Protein AF-A0A3P6GBB6-F1 (afdb_monomer_lite)

Foldseek 3Di:
DVVVVVVVVVVVVVVPPCPVLNVQLQVCLVVLPLVSLVVSVVVCVVVVHDDALSSLLSNLLSCLVVLVLVVNVVSVVPDPDPSPRDLVSLVSNVNSCVVVVVLPDDVVNLVSCCVSCVVPVPVVVNVVNVVVVVVVVD

Structure (mmCIF, N/CA/C/O backbone):
data_AF-A0A3P6GBB6-F1
#
_entry.id   AF-A0A3P6GBB6-F1
#
loop_
_atom_site.group_PDB
_atom_site.id
_atom_site.type_symbol
_atom_site.label_atom_id
_atom_site.label_alt_id
_atom_site.label_comp_id
_atom_site.label_asym_id
_atom_site.label_entity_id
_atom_site.label_seq_id
_atom_site.pdbx_PDB_ins_code
_atom_site.Cartn_x
_atom_site.Cartn_y
_atom_site.Cartn_z
_atom_site.occupancy
_atom_site.B_iso_or_equiv
_atom_site.auth_seq_id
_atom_site.auth_comp_id
_atom_site.auth_asym_id
_atom_site.auth_atom_id
_atom_site.pdbx_PDB_model_num
ATOM 1 N N . MET A 1 1 ? 8.856 3.386 42.679 1.00 56.72 1 MET A N 1
ATOM 2 C CA . MET A 1 1 ? 9.634 2.599 41.691 1.00 56.72 1 MET A CA 1
ATOM 3 C C . MET A 1 1 ? 8.761 1.605 40.921 1.00 56.72 1 MET A C 1
ATOM 5 O O . MET A 1 1 ? 8.761 1.665 39.701 1.00 56.72 1 MET A O 1
ATOM 9 N N . TYR A 1 2 ? 7.952 0.773 41.592 1.00 46.06 2 TYR A N 1
ATOM 10 C CA . TYR A 1 2 ? 7.042 -0.194 40.945 1.00 46.06 2 TYR A CA 1
ATOM 11 C C . TYR A 1 2 ? 6.026 0.420 39.964 1.00 46.06 2 TYR A C 1
ATOM 13 O O . TYR A 1 2 ? 5.801 -0.122 38.888 1.00 46.06 2 TYR A O 1
ATOM 21 N N . THR A 1 3 ? 5.456 1.582 40.288 1.00 56.22 3 THR A N 1
ATOM 22 C CA . THR A 1 3 ? 4.483 2.281 39.428 1.00 56.22 3 THR A CA 1
ATOM 23 C C . THR A 1 3 ? 5.096 2.807 38.127 1.00 56.22 3 THR A C 1
ATOM 25 O O . THR A 1 3 ? 4.440 2.795 37.092 1.00 56.22 3 THR A O 1
ATOM 28 N N . ALA A 1 4 ? 6.369 3.213 38.148 1.00 59.59 4 ALA A N 1
ATOM 29 C CA . ALA A 1 4 ? 7.089 3.666 36.959 1.00 59.59 4 ALA A CA 1
ATOM 30 C C . ALA A 1 4 ? 7.459 2.498 36.028 1.00 59.59 4 ALA A C 1
ATOM 32 O O . ALA A 1 4 ? 7.376 2.641 34.812 1.00 59.59 4 ALA A O 1
ATOM 33 N N . LEU A 1 5 ? 7.806 1.334 36.590 1.00 55.41 5 LEU A N 1
ATOM 34 C CA . LEU A 1 5 ? 8.082 0.114 35.824 1.00 55.41 5 LEU A CA 1
ATOM 35 C C . LEU A 1 5 ? 6.813 -0.440 35.169 1.00 55.41 5 LEU A C 1
ATOM 37 O O . LEU A 1 5 ? 6.823 -0.678 33.970 1.00 55.41 5 LEU A O 1
ATOM 41 N N . LEU A 1 6 ? 5.699 -0.532 35.903 1.00 62.56 6 LEU A N 1
ATOM 42 C CA . LEU A 1 6 ? 4.401 -0.951 35.353 1.00 62.56 6 LEU A CA 1
ATOM 43 C C . LEU A 1 6 ? 3.874 0.005 34.277 1.00 62.56 6 LEU A C 1
ATOM 45 O O . LEU A 1 6 ? 3.268 -0.442 33.308 1.00 62.56 6 LEU A O 1
ATOM 49 N N . ASN A 1 7 ? 4.112 1.312 34.418 1.00 54.94 7 ASN A N 1
ATOM 50 C CA . ASN A 1 7 ? 3.757 2.285 33.386 1.00 54.94 7 ASN A CA 1
ATOM 51 C C . ASN A 1 7 ? 4.669 2.182 32.163 1.00 54.94 7 ASN A C 1
ATOM 53 O O . ASN A 1 7 ? 4.180 2.336 31.052 1.00 54.94 7 ASN A O 1
ATOM 57 N N . ASN A 1 8 ? 5.957 1.877 32.340 1.00 55.12 8 ASN A N 1
ATOM 58 C CA . ASN A 1 8 ? 6.875 1.636 31.230 1.00 55.12 8 ASN A CA 1
ATOM 59 C C . ASN A 1 8 ? 6.570 0.305 30.527 1.00 55.12 8 ASN A C 1
ATOM 61 O O . ASN A 1 8 ? 6.604 0.251 29.310 1.00 55.12 8 ASN A O 1
ATOM 65 N N . GLU A 1 9 ? 6.188 -0.747 31.254 1.00 52.28 9 GLU A N 1
ATOM 66 C CA . GLU A 1 9 ? 5.761 -2.029 30.680 1.00 52.28 9 GLU A CA 1
ATOM 67 C C . GLU A 1 9 ? 4.390 -1.941 30.012 1.00 52.28 9 GLU A C 1
ATOM 69 O O . GLU A 1 9 ? 4.231 -2.475 28.923 1.00 52.28 9 GLU A O 1
ATOM 74 N N . ARG A 1 10 ? 3.425 -1.197 30.571 1.00 52.19 10 ARG A N 1
ATOM 75 C CA . ARG A 1 10 ? 2.169 -0.863 29.874 1.00 52.19 10 ARG A CA 1
ATOM 76 C C . ARG A 1 10 ? 2.403 0.038 28.670 1.00 52.19 10 ARG A C 1
ATOM 78 O O . ARG A 1 10 ? 1.732 -0.153 27.664 1.00 52.19 10 ARG A O 1
ATOM 85 N N . ALA A 1 11 ? 3.344 0.982 28.736 1.00 48.91 11 ALA A N 1
ATOM 86 C CA . ALA A 1 11 ? 3.763 1.796 27.594 1.00 48.91 11 ALA A CA 1
ATOM 87 C C . ALA A 1 11 ? 4.435 0.927 26.518 1.00 48.91 11 ALA A C 1
ATOM 89 O O . ALA A 1 11 ? 4.110 1.039 25.347 1.00 48.91 11 ALA A O 1
ATOM 90 N N . ARG A 1 12 ? 5.298 -0.019 26.902 1.00 45.59 12 ARG A N 1
ATOM 91 C CA . ARG A 1 12 ? 5.911 -1.006 25.999 1.00 45.59 12 ARG A CA 1
ATOM 92 C C . ARG A 1 12 ? 4.887 -1.956 25.390 1.00 45.59 12 ARG A C 1
ATOM 94 O O . ARG A 1 12 ? 4.967 -2.251 24.208 1.00 45.59 12 ARG A O 1
ATOM 101 N N . PHE A 1 13 ? 3.908 -2.383 26.179 1.00 46.97 13 PHE A N 1
ATOM 102 C CA . PHE A 1 13 ? 2.811 -3.235 25.733 1.00 46.97 13 PHE A CA 1
ATOM 103 C C . PHE A 1 13 ? 1.823 -2.470 24.839 1.00 46.97 13 PHE A C 1
ATOM 105 O O . PHE A 1 13 ? 1.257 -3.048 23.922 1.00 46.97 13 PHE A O 1
ATOM 112 N N . SER A 1 14 ? 1.667 -1.155 25.034 1.00 45.72 14 SER A N 1
ATOM 113 C CA . SER A 1 14 ? 0.903 -0.268 24.137 1.00 45.72 14 SER A CA 1
ATOM 114 C C . SER A 1 14 ? 1.691 0.217 22.915 1.00 45.72 14 SER A C 1
ATOM 116 O O . SER A 1 14 ? 1.085 0.691 21.959 1.00 45.72 14 SER A O 1
ATOM 118 N N . LEU A 1 15 ? 3.016 0.036 22.879 1.00 44.31 15 LEU A N 1
ATOM 119 C CA . LEU A 1 15 ? 3.840 0.259 21.684 1.00 44.31 15 LEU A CA 1
ATOM 120 C C . LEU A 1 15 ? 3.731 -0.884 20.655 1.00 44.31 15 LEU A C 1
ATOM 122 O O . LEU A 1 15 ? 4.165 -0.709 19.520 1.00 44.31 15 LEU A O 1
ATOM 126 N N . GLU A 1 16 ? 3.095 -2.006 21.005 1.00 49.69 16 GLU A N 1
ATOM 127 C CA . GLU A 1 16 ? 2.810 -3.124 20.091 1.00 49.69 16 GLU A CA 1
ATOM 128 C C . GLU A 1 16 ? 1.346 -3.590 20.145 1.00 49.69 16 GLU A C 1
ATOM 130 O O . GLU A 1 16 ? 1.025 -4.706 19.733 1.00 49.69 16 GLU A O 1
ATOM 135 N N . THR A 1 17 ? 0.411 -2.755 20.618 1.00 48.28 17 THR A N 1
ATOM 136 C CA . THR A 1 17 ? -1.012 -3.066 20.435 1.00 48.28 17 THR A CA 1
ATOM 137 C C . THR A 1 17 ? -1.326 -2.997 18.950 1.00 48.28 17 THR A C 1
ATOM 139 O O . THR A 1 17 ? -1.517 -1.919 18.390 1.00 48.28 17 THR A O 1
ATOM 142 N N . PHE A 1 18 ? -1.344 -4.167 18.320 1.00 59.12 18 PHE A N 1
ATOM 143 C CA . PHE A 1 18 ? -1.819 -4.406 16.970 1.00 59.12 18 PHE A CA 1
ATOM 144 C C . PHE A 1 18 ? -3.225 -3.805 16.857 1.00 59.12 18 PHE A C 1
ATOM 146 O O . PHE A 1 18 ? -4.210 -4.376 17.328 1.00 59.12 18 PHE A O 1
ATOM 153 N N . SER A 1 19 ? -3.304 -2.580 16.336 1.00 72.38 19 SER A N 1
ATOM 154 C CA . SER A 1 19 ? -4.570 -1.872 16.207 1.00 72.38 19 SER A CA 1
ATOM 155 C C . SER A 1 19 ? -5.492 -2.706 15.313 1.00 72.38 19 SER A C 1
ATOM 157 O O . SER A 1 19 ? -5.003 -3.296 14.343 1.00 72.38 19 SER A O 1
ATOM 159 N N . PRO A 1 20 ? -6.812 -2.760 15.571 1.00 83.50 20 PRO A N 1
ATOM 160 C CA . PRO A 1 20 ? -7.759 -3.418 14.670 1.00 83.50 20 PRO A CA 1
ATOM 161 C C . PRO A 1 20 ? -7.557 -2.999 13.206 1.00 83.50 20 PRO A C 1
ATOM 163 O O . PRO A 1 20 ? -7.639 -3.830 12.301 1.00 83.50 20 PRO A O 1
ATOM 166 N N . TYR A 1 21 ? -7.166 -1.740 12.986 1.00 88.94 21 TYR A N 1
ATOM 167 C CA . TYR A 1 21 ? -6.782 -1.227 11.677 1.00 88.94 21 TYR A CA 1
ATOM 168 C C . TYR A 1 21 ? -5.571 -1.937 11.069 1.00 88.94 21 TYR A C 1
ATOM 170 O O . TYR A 1 21 ? -5.628 -2.298 9.899 1.00 88.94 21 TYR A O 1
ATOM 178 N N . SER A 1 22 ? -4.500 -2.184 11.826 1.00 85.06 22 SER A N 1
ATOM 179 C CA . SER A 1 22 ? -3.300 -2.875 11.331 1.00 85.06 22 SER A CA 1
ATOM 180 C C . SER A 1 22 ? -3.612 -4.333 10.951 1.00 85.06 22 SER A C 1
ATOM 182 O O . SER A 1 22 ? -3.121 -4.821 9.925 1.00 85.06 22 SER A O 1
ATOM 184 N N . SER A 1 23 ? -4.500 -5.003 11.702 1.00 88.38 23 SER A N 1
ATOM 185 C CA . SER A 1 23 ? -5.034 -6.333 11.358 1.00 88.38 23 SER A CA 1
ATOM 186 C C . SER A 1 23 ? -5.807 -6.315 10.047 1.00 88.38 23 SER A C 1
ATOM 188 O O . SER A 1 23 ? -5.501 -7.070 9.123 1.00 88.38 23 SER A O 1
ATOM 190 N N . MET A 1 24 ? -6.806 -5.434 9.959 1.00 92.62 24 MET A N 1
ATOM 191 C CA . MET A 1 24 ? -7.664 -5.313 8.785 1.00 92.62 24 MET A CA 1
ATOM 192 C C . MET A 1 24 ? -6.853 -4.901 7.556 1.00 92.62 24 MET A C 1
ATOM 194 O O . MET A 1 24 ? -7.045 -5.463 6.481 1.00 92.62 24 MET A O 1
ATOM 198 N N . MET A 1 25 ? -5.900 -3.980 7.719 1.00 93.50 25 MET A N 1
ATOM 199 C CA . MET A 1 25 ? -5.011 -3.546 6.649 1.00 93.50 25 MET A CA 1
ATOM 200 C C . MET A 1 25 ? -4.170 -4.708 6.127 1.00 93.50 25 MET A C 1
ATOM 202 O O . MET A 1 25 ? -4.078 -4.894 4.918 1.00 93.50 25 MET A O 1
ATOM 206 N N . SER A 1 26 ? -3.584 -5.510 7.020 1.00 91.25 26 SER A N 1
ATOM 207 C CA . SER A 1 26 ? -2.792 -6.680 6.627 1.00 91.25 26 SER A CA 1
ATOM 208 C C . SER A 1 26 ? -3.640 -7.712 5.883 1.00 91.25 26 SER A C 1
ATOM 210 O O . SER A 1 26 ? -3.232 -8.190 4.825 1.00 91.25 26 SER A O 1
ATOM 212 N N . LEU A 1 27 ? -4.849 -7.999 6.378 1.00 94.75 27 LEU A N 1
ATOM 213 C CA . LEU A 1 27 ? -5.785 -8.919 5.735 1.00 94.75 27 LEU A CA 1
ATOM 214 C C . LEU A 1 27 ? -6.174 -8.440 4.332 1.00 94.75 27 LEU A C 1
ATOM 216 O O . LEU A 1 27 ? -5.940 -9.151 3.356 1.00 94.75 27 LEU A O 1
ATOM 220 N N . TYR A 1 28 ? -6.735 -7.236 4.212 1.00 96.31 28 TYR A N 1
ATOM 221 C CA . TYR A 1 28 ? -7.241 -6.744 2.930 1.00 96.31 28 TYR A CA 1
ATOM 222 C C . TYR A 1 28 ? -6.124 -6.421 1.934 1.00 96.31 28 TYR A C 1
ATOM 224 O O . TYR A 1 28 ? -6.320 -6.597 0.732 1.00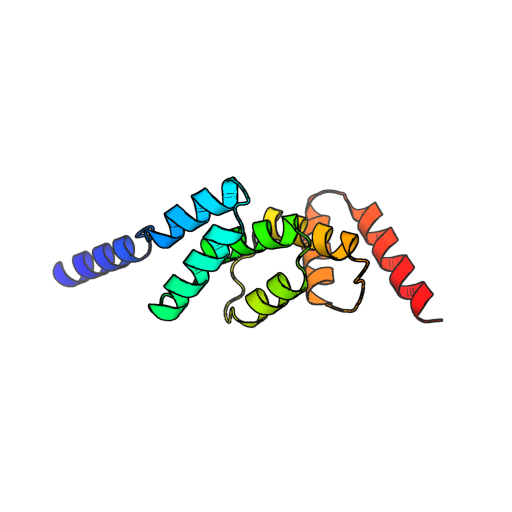 96.31 28 TYR A O 1
ATOM 232 N N . SER A 1 29 ? -4.933 -6.044 2.410 1.00 94.75 29 SER A N 1
ATOM 233 C CA . SER A 1 29 ? -3.747 -5.929 1.560 1.00 94.75 29 SER A CA 1
ATOM 234 C C . SER A 1 29 ? -3.284 -7.280 1.020 1.00 94.75 29 SER A C 1
ATOM 236 O O . SER A 1 29 ? -2.949 -7.364 -0.161 1.00 94.75 29 SER A O 1
ATOM 238 N N . SER A 1 30 ? -3.312 -8.344 1.835 1.00 93.56 30 SER A N 1
ATOM 239 C CA . SER A 1 30 ? -2.869 -9.680 1.408 1.00 93.56 30 SER A CA 1
ATOM 240 C C . SER A 1 30 ? -3.700 -10.249 0.254 1.00 93.56 30 SER A C 1
ATOM 242 O O . SER A 1 30 ? -3.164 -10.945 -0.604 1.00 93.56 30 SER A O 1
ATOM 244 N N . VAL A 1 31 ? -4.988 -9.895 0.197 1.00 95.31 31 VAL A N 1
ATOM 245 C CA . VAL A 1 31 ? -5.911 -10.279 -0.882 1.00 95.31 31 VAL A CA 1
ATOM 246 C C . VAL A 1 31 ? -6.030 -9.214 -1.979 1.00 95.31 31 VAL A C 1
ATOM 248 O O . VAL A 1 31 ? -6.858 -9.349 -2.874 1.00 95.31 31 VAL A O 1
ATOM 251 N N . GLY A 1 32 ? -5.237 -8.138 -1.915 1.00 92.88 32 GLY A N 1
ATOM 252 C CA . GLY A 1 32 ? -5.242 -7.063 -2.912 1.00 92.88 32 GLY A CA 1
ATOM 253 C C . GLY A 1 32 ? -6.548 -6.265 -2.988 1.00 92.88 32 GLY A C 1
ATOM 254 O O . GLY A 1 32 ? -6.813 -5.629 -4.004 1.00 92.88 32 GLY A O 1
ATOM 255 N N . ASN A 1 33 ? -7.383 -6.283 -1.944 1.00 96.31 33 ASN A N 1
ATOM 256 C CA . ASN A 1 33 ? -8.670 -5.590 -1.951 1.00 96.31 33 ASN A CA 1
ATOM 257 C C . ASN A 1 33 ? -8.477 -4.089 -1.708 1.00 96.31 33 ASN A C 1
ATOM 259 O O . ASN A 1 33 ? -8.589 -3.593 -0.582 1.00 96.31 33 ASN A O 1
ATOM 263 N N . ARG A 1 34 ? -8.208 -3.358 -2.792 1.00 95.38 34 ARG A N 1
ATOM 264 C CA . ARG A 1 34 ? -7.992 -1.913 -2.751 1.00 95.38 34 ARG A CA 1
ATOM 265 C C . ARG A 1 34 ? -9.169 -1.139 -2.168 1.00 95.38 34 ARG A C 1
ATOM 267 O O . ARG A 1 34 ? -8.949 -0.242 -1.362 1.00 95.38 34 ARG A O 1
ATOM 274 N N . GLY A 1 35 ? -10.403 -1.478 -2.541 1.00 97.12 35 GLY A N 1
ATOM 275 C CA . GLY A 1 35 ? -11.586 -0.750 -2.074 1.00 97.12 35 GLY A CA 1
ATOM 276 C C . GLY A 1 35 ? -11.675 -0.717 -0.547 1.00 97.12 35 GLY A C 1
ATOM 277 O O . GLY A 1 35 ? -11.893 0.343 0.040 1.00 97.12 35 GLY A O 1
ATOM 278 N N . LYS A 1 36 ? -11.413 -1.861 0.100 1.00 96.88 36 LYS A N 1
ATOM 279 C CA . LYS A 1 36 ? -11.373 -1.950 1.565 1.00 96.88 36 LYS A CA 1
ATOM 280 C C . LYS A 1 36 ? -10.163 -1.253 2.175 1.00 96.88 36 LYS A C 1
ATOM 282 O O . LYS A 1 36 ? -10.308 -0.601 3.204 1.00 96.88 36 LYS A O 1
ATOM 287 N N . VAL A 1 37 ? -8.996 -1.332 1.539 1.00 97.06 37 VAL A N 1
ATOM 288 C CA . VAL A 1 37 ? -7.801 -0.590 1.975 1.00 97.06 37 VAL A CA 1
ATOM 289 C C . VAL A 1 37 ? -8.057 0.923 1.990 1.00 97.06 37 VAL A C 1
ATOM 291 O O . VAL A 1 37 ? -7.768 1.584 2.987 1.00 97.06 37 VAL A O 1
ATOM 294 N N . ASP A 1 38 ? -8.673 1.465 0.939 1.00 96.75 38 ASP A N 1
ATOM 295 C CA . ASP A 1 38 ? -8.986 2.894 0.828 1.00 96.75 38 ASP A CA 1
ATOM 296 C C . ASP A 1 38 ? -10.069 3.333 1.830 1.00 96.75 38 ASP A C 1
ATOM 298 O O . ASP A 1 38 ? -10.022 4.447 2.362 1.00 96.75 38 ASP A O 1
ATOM 302 N N . GLU A 1 39 ? -11.051 2.468 2.103 1.00 96.81 39 GLU A N 1
ATOM 303 C CA . GLU A 1 39 ? -12.069 2.670 3.143 1.00 96.81 39 GLU A CA 1
ATOM 304 C C . GLU A 1 39 ? -11.437 2.790 4.532 1.00 96.81 39 GLU A C 1
ATOM 306 O O . GLU A 1 39 ? -11.656 3.793 5.213 1.00 96.81 39 GLU A O 1
ATOM 311 N N . ILE A 1 40 ? -10.575 1.836 4.892 1.00 94.94 40 ILE A N 1
ATOM 312 C CA . ILE A 1 40 ? -9.865 1.818 6.174 1.00 94.94 40 ILE A CA 1
ATOM 313 C C . ILE A 1 40 ? -8.975 3.055 6.323 1.00 94.94 40 ILE A C 1
ATOM 315 O O . ILE A 1 40 ? -8.978 3.694 7.372 1.00 94.94 40 ILE A O 1
ATOM 319 N N . LEU A 1 41 ? -8.246 3.453 5.275 1.00 93.88 41 LEU A N 1
ATOM 320 C CA . LEU A 1 41 ? -7.408 4.657 5.317 1.00 93.88 41 LEU A CA 1
ATOM 321 C C . LEU A 1 41 ? -8.210 5.934 5.584 1.00 93.88 41 LEU A C 1
ATOM 323 O O . LEU A 1 41 ? -7.744 6.809 6.320 1.00 93.88 41 LEU A O 1
ATOM 327 N N . ARG A 1 42 ? -9.405 6.069 4.992 1.00 94.81 42 ARG A N 1
ATOM 328 C CA . ARG A 1 42 ? -10.283 7.212 5.285 1.00 94.81 42 ARG A CA 1
ATOM 329 C C . ARG A 1 42 ? -10.776 7.181 6.722 1.00 94.81 42 ARG A C 1
ATOM 331 O O . ARG A 1 42 ? -10.811 8.236 7.348 1.00 94.81 42 ARG A O 1
ATOM 338 N N . GLU A 1 43 ? -11.151 6.011 7.225 1.00 93.88 43 GLU A N 1
ATOM 339 C CA . GLU A 1 43 ? -11.622 5.848 8.598 1.00 93.88 43 GLU A CA 1
ATOM 340 C C . GLU A 1 43 ? -10.519 6.189 9.608 1.00 93.88 43 GLU A C 1
ATOM 342 O O . GLU A 1 43 ? -10.731 7.021 10.488 1.00 93.88 43 GLU A O 1
ATOM 347 N N . MET A 1 44 ? -9.307 5.656 9.417 1.00 91.19 44 MET A N 1
ATOM 348 C CA . MET A 1 44 ? -8.134 6.001 10.227 1.00 91.19 44 MET A CA 1
ATOM 349 C C . MET A 1 44 ? -7.887 7.511 10.233 1.00 91.19 44 MET A C 1
ATOM 351 O O . MET A 1 44 ? -7.687 8.099 11.294 1.00 91.19 44 MET A O 1
ATOM 355 N N . LYS A 1 45 ? -7.960 8.159 9.062 1.00 89.50 45 LYS A N 1
ATOM 356 C CA . LYS A 1 45 ? -7.810 9.613 8.953 1.00 89.50 45 LYS A CA 1
ATOM 357 C C . LYS A 1 45 ? -8.920 10.366 9.695 1.00 89.50 45 LYS A C 1
ATOM 359 O O . LYS A 1 45 ? -8.614 11.323 10.398 1.00 89.50 45 LYS A O 1
ATOM 364 N N . GLY A 1 46 ? -10.180 9.955 9.546 1.00 91.69 46 GLY A N 1
ATOM 365 C CA . GLY A 1 46 ? -11.322 10.565 10.239 1.00 91.69 46 GLY A CA 1
ATOM 366 C C . GLY A 1 46 ? -11.232 10.435 11.761 1.00 91.69 46 GLY A C 1
ATOM 367 O O . GLY A 1 46 ? -11.610 11.353 12.481 1.00 91.69 46 GLY A O 1
ATOM 368 N N . ASN A 1 47 ? -10.642 9.338 12.236 1.00 88.31 47 ASN A N 1
ATOM 369 C CA . ASN A 1 47 ? -10.412 9.056 13.650 1.00 88.31 47 ASN A CA 1
ATOM 370 C C . ASN A 1 47 ? -9.052 9.565 14.172 1.00 88.31 47 ASN A C 1
ATOM 372 O O . ASN A 1 47 ? -8.672 9.240 15.294 1.00 88.31 47 ASN A O 1
ATOM 376 N N . ASN A 1 48 ? -8.310 10.357 13.384 1.00 86.12 48 ASN A N 1
ATOM 377 C CA . ASN A 1 48 ? -6.979 10.887 13.723 1.00 86.12 48 ASN A CA 1
ATOM 378 C C . ASN A 1 48 ? -5.942 9.815 14.117 1.00 86.12 48 ASN A C 1
ATOM 380 O O . ASN A 1 48 ? -5.020 10.070 14.894 1.00 86.12 48 ASN A O 1
ATOM 384 N N . VAL A 1 49 ? -6.063 8.608 13.563 1.00 86.00 49 VAL A N 1
ATOM 385 C CA . VAL A 1 49 ? -5.116 7.511 13.778 1.00 86.00 49 VAL A CA 1
ATOM 386 C C . VAL A 1 49 ? -3.954 7.649 12.798 1.00 86.00 49 VAL A C 1
ATOM 388 O O . VAL A 1 49 ? -4.135 7.615 11.579 1.00 86.00 49 VAL A O 1
ATOM 391 N N . LYS A 1 50 ? -2.734 7.789 13.328 1.00 83.62 50 LYS A N 1
ATOM 392 C CA . LYS A 1 50 ? -1.512 7.852 12.517 1.00 83.62 50 LYS A CA 1
ATOM 393 C C . LYS A 1 50 ? -1.210 6.484 11.900 1.00 83.62 50 LYS A C 1
ATOM 395 O O . LYS A 1 50 ? -1.331 5.458 12.563 1.00 83.62 50 LYS A O 1
ATOM 400 N N . LEU A 1 51 ? -0.777 6.478 10.641 1.00 86.00 51 LEU A N 1
ATOM 401 C CA . LEU A 1 51 ? -0.330 5.257 9.973 1.00 86.00 51 LEU A CA 1
ATOM 402 C C . LEU A 1 51 ? 1.020 4.810 10.546 1.00 86.00 51 LEU A C 1
ATOM 404 O O . LEU A 1 51 ? 1.962 5.604 10.617 1.00 86.00 51 LEU A O 1
ATOM 408 N N . ASP A 1 52 ? 1.115 3.537 10.919 1.00 83.81 52 ASP A N 1
ATOM 409 C CA . ASP A 1 52 ? 2.383 2.896 11.260 1.00 83.81 52 ASP A CA 1
ATOM 410 C C . ASP A 1 52 ? 3.137 2.432 9.991 1.00 83.81 52 ASP A C 1
ATOM 412 O O . ASP A 1 52 ? 2.613 2.442 8.872 1.00 83.81 52 ASP A O 1
ATOM 416 N N . SER A 1 53 ? 4.402 2.027 10.156 1.00 80.81 53 SER A N 1
ATOM 417 C CA . SER A 1 53 ? 5.248 1.590 9.032 1.00 80.81 53 SER A CA 1
ATOM 418 C C . SER A 1 53 ? 4.669 0.369 8.303 1.00 80.81 53 SER A C 1
ATOM 420 O O . SER A 1 53 ? 4.748 0.283 7.075 1.00 80.81 53 SER A O 1
ATOM 422 N N . LEU A 1 54 ? 4.056 -0.566 9.036 1.00 84.94 54 LEU A N 1
ATOM 423 C CA . LEU A 1 54 ? 3.461 -1.776 8.464 1.00 84.94 54 LEU A CA 1
ATOM 424 C C . LEU A 1 54 ? 2.281 -1.427 7.548 1.00 84.94 54 LEU A C 1
ATOM 426 O O . LEU A 1 54 ? 2.222 -1.873 6.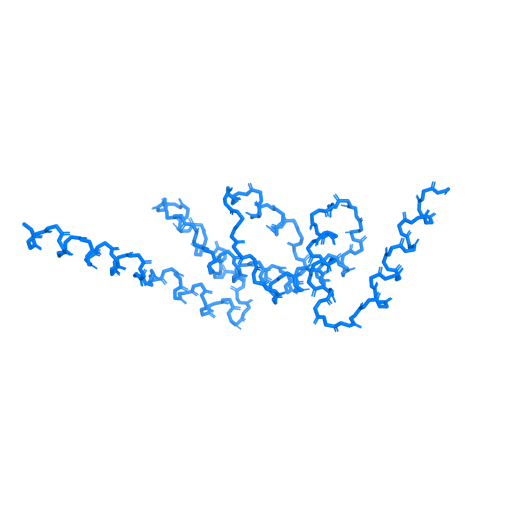403 1.00 84.94 54 LEU A O 1
ATOM 430 N N . THR A 1 55 ? 1.385 -0.575 8.034 1.00 89.25 55 THR A N 1
ATOM 431 C CA . THR A 1 55 ? 0.203 -0.073 7.336 1.00 89.25 55 THR A CA 1
ATOM 432 C C . THR A 1 55 ? 0.610 0.638 6.052 1.00 89.25 55 THR A C 1
ATOM 434 O O . THR A 1 55 ? 0.082 0.327 4.987 1.00 89.25 55 THR A O 1
ATOM 437 N N . VAL A 1 56 ? 1.611 1.523 6.112 1.00 89.19 56 VAL A N 1
ATOM 438 C CA . VAL A 1 56 ? 2.135 2.212 4.921 1.00 89.19 56 VAL A CA 1
ATOM 439 C C . VAL A 1 56 ? 2.674 1.218 3.889 1.00 89.19 56 VAL A C 1
ATOM 441 O O . VAL A 1 56 ? 2.342 1.320 2.708 1.00 89.19 56 VAL A O 1
ATOM 444 N N . ASN A 1 57 ? 3.468 0.230 4.312 1.00 88.44 57 ASN A N 1
ATOM 445 C CA . ASN A 1 57 ? 4.018 -0.780 3.406 1.00 88.44 57 ASN A CA 1
ATOM 446 C C . ASN A 1 57 ? 2.919 -1.613 2.724 1.00 88.44 57 ASN A C 1
ATOM 448 O O . ASN A 1 57 ? 2.969 -1.811 1.510 1.00 88.44 57 ASN A O 1
ATOM 452 N N . ASN A 1 58 ? 1.909 -2.049 3.476 1.00 92.75 58 ASN A N 1
ATOM 453 C CA . ASN A 1 58 ? 0.776 -2.813 2.949 1.00 92.75 58 ASN A CA 1
ATOM 454 C C . ASN A 1 58 ? 0.003 -2.027 1.880 1.00 92.75 58 ASN A C 1
ATOM 456 O O . ASN A 1 58 ? -0.233 -2.527 0.779 1.00 92.75 58 ASN A O 1
ATOM 460 N N . VAL A 1 59 ? -0.321 -0.765 2.165 1.00 94.44 59 VAL A N 1
ATOM 461 C CA . VAL A 1 59 ? -1.029 0.112 1.222 1.00 94.44 59 VAL A CA 1
ATOM 462 C C . VAL A 1 59 ? -0.210 0.327 -0.054 1.00 94.44 59 VAL A C 1
ATOM 464 O O . VAL A 1 59 ? -0.739 0.214 -1.160 1.00 94.44 59 VAL A O 1
ATOM 467 N N . LEU A 1 60 ? 1.094 0.595 0.077 1.00 91.44 60 LEU A N 1
ATOM 468 C CA . LEU A 1 60 ? 1.973 0.809 -1.075 1.00 91.44 60 LEU A CA 1
ATOM 469 C C . LEU A 1 60 ? 2.043 -0.415 -1.987 1.00 91.44 60 LEU A C 1
ATOM 471 O O . LEU A 1 60 ? 2.057 -0.249 -3.204 1.00 91.44 60 LEU A O 1
ATOM 475 N N . ARG A 1 61 ? 2.044 -1.631 -1.428 1.00 91.81 61 ARG A N 1
ATOM 476 C CA . ARG A 1 61 ? 2.021 -2.870 -2.220 1.00 91.81 61 ARG A CA 1
ATOM 477 C C . ARG A 1 61 ? 0.725 -3.023 -3.010 1.00 91.81 61 ARG A C 1
ATOM 479 O O . ARG A 1 61 ? 0.779 -3.404 -4.176 1.00 91.81 61 ARG A O 1
ATOM 486 N N . VAL A 1 62 ? -0.418 -2.671 -2.418 1.00 96.50 62 VAL A N 1
ATOM 487 C CA . VAL A 1 62 ? -1.718 -2.704 -3.112 1.00 96.50 62 VAL A CA 1
ATOM 488 C C . VAL A 1 62 ? -1.750 -1.700 -4.261 1.00 96.50 62 VAL A C 1
ATOM 490 O O . VAL A 1 62 ? -2.058 -2.069 -5.391 1.00 96.50 62 VAL A O 1
ATOM 493 N N . TYR A 1 63 ? -1.342 -0.451 -4.021 1.00 94.94 63 TYR A N 1
ATOM 494 C CA . TYR A 1 63 ? -1.267 0.543 -5.095 1.00 94.94 63 TYR A CA 1
ATOM 495 C C . TYR A 1 63 ? -0.262 0.150 -6.178 1.00 94.94 63 TYR A C 1
ATOM 497 O O . TYR A 1 63 ? -0.527 0.340 -7.363 1.00 94.94 63 TYR A O 1
ATOM 505 N N . ALA A 1 64 ? 0.875 -0.433 -5.798 1.00 88.62 64 ALA A N 1
ATOM 506 C CA . ALA A 1 64 ? 1.871 -0.906 -6.746 1.00 88.62 64 ALA A CA 1
ATOM 507 C C . ALA A 1 64 ? 1.357 -2.062 -7.622 1.00 88.62 64 ALA A C 1
ATOM 509 O O . ALA A 1 64 ? 1.674 -2.112 -8.813 1.00 88.62 64 ALA A O 1
ATOM 510 N N . ALA A 1 65 ? 0.531 -2.961 -7.080 1.00 90.62 65 ALA A N 1
ATOM 511 C CA . ALA A 1 65 ? -0.091 -4.032 -7.856 1.00 90.62 65 ALA A CA 1
ATOM 512 C C . ALA A 1 65 ? -0.975 -3.480 -8.992 1.00 90.62 65 ALA A C 1
ATOM 514 O O . ALA A 1 65 ? -0.906 -3.971 -10.117 1.00 90.62 65 ALA A O 1
ATOM 515 N N . GLU A 1 66 ? -1.703 -2.388 -8.742 1.00 93.06 66 GLU A N 1
ATOM 516 C CA . GLU A 1 66 ? -2.504 -1.664 -9.748 1.00 93.06 66 GLU A CA 1
ATOM 517 C C . GLU A 1 66 ? -1.695 -0.641 -10.566 1.00 93.06 66 GLU A C 1
ATOM 519 O O . GLU A 1 66 ? -2.221 0.122 -11.383 1.00 93.06 66 GLU A O 1
ATOM 524 N N . SER A 1 67 ? -0.383 -0.600 -10.339 1.00 86.50 67 SER A N 1
ATOM 525 C CA . SER A 1 67 ? 0.531 0.403 -10.874 1.00 86.50 67 SER A CA 1
ATOM 526 C C . SER A 1 67 ? 0.113 1.851 -10.581 1.00 86.50 67 SER A C 1
ATOM 528 O O . SER A 1 67 ? 0.503 2.752 -11.318 1.00 86.50 67 SER A O 1
ATOM 530 N N . ASP A 1 68 ? -0.659 2.116 -9.519 1.00 89.94 68 ASP A N 1
ATOM 531 C CA . ASP A 1 68 ? -1.164 3.444 -9.155 1.00 89.94 68 ASP A CA 1
ATOM 532 C C . ASP A 1 68 ? -0.089 4.353 -8.534 1.00 89.94 68 ASP A C 1
ATOM 534 O O . ASP A 1 68 ? -0.101 4.720 -7.356 1.00 89.94 68 ASP A O 1
ATOM 538 N N . VAL A 1 69 ? 0.844 4.769 -9.391 1.00 83.25 69 VAL A N 1
ATOM 539 C CA . VAL A 1 69 ? 1.970 5.651 -9.067 1.00 83.25 69 VAL A CA 1
ATOM 540 C C . VAL A 1 69 ? 1.520 6.961 -8.410 1.00 83.25 69 VAL A C 1
ATOM 542 O O . VAL A 1 69 ? 2.214 7.481 -7.535 1.00 83.25 69 VAL A O 1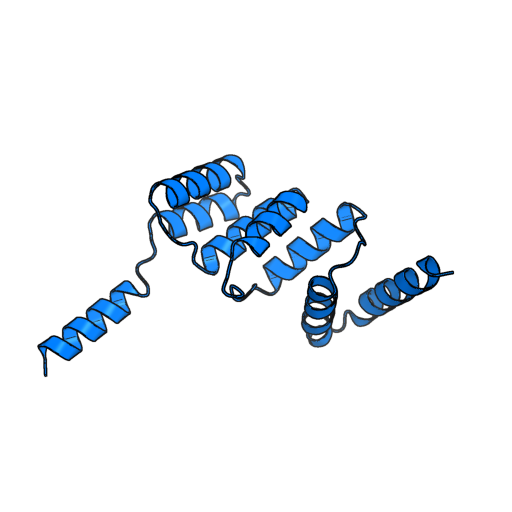
ATOM 545 N N . ARG A 1 70 ? 0.363 7.514 -8.799 1.00 86.31 70 ARG A N 1
ATOM 546 C CA . ARG A 1 70 ? -0.132 8.782 -8.243 1.00 86.31 70 ARG A CA 1
ATOM 547 C C . ARG A 1 70 ? -0.466 8.618 -6.763 1.00 86.31 70 ARG A C 1
ATOM 549 O O . ARG A 1 70 ? -0.035 9.433 -5.948 1.00 86.31 70 ARG A O 1
ATOM 556 N N . SER A 1 71 ? -1.196 7.558 -6.428 1.00 91.00 71 SER A N 1
ATOM 557 C CA . SER A 1 71 ? -1.570 7.243 -5.048 1.00 91.00 71 SER A CA 1
ATOM 558 C C . SER A 1 71 ? -0.348 6.877 -4.204 1.00 91.00 71 SER A C 1
ATOM 560 O O . SER A 1 71 ? -0.222 7.366 -3.082 1.00 91.00 71 SER A O 1
ATOM 562 N N . MET A 1 72 ? 0.614 6.137 -4.772 1.00 86.44 72 MET A N 1
ATOM 563 C CA . MET A 1 72 ? 1.902 5.856 -4.123 1.00 86.44 72 MET A CA 1
ATOM 564 C C . MET A 1 72 ? 2.657 7.141 -3.749 1.00 86.44 72 MET A C 1
ATOM 566 O O . MET A 1 72 ? 3.031 7.311 -2.590 1.00 86.44 72 MET A O 1
ATOM 570 N N . LYS A 1 73 ? 2.840 8.078 -4.694 1.00 82.88 73 LYS A N 1
ATOM 571 C CA . LYS A 1 73 ? 3.524 9.362 -4.434 1.00 82.88 73 LYS A CA 1
ATOM 572 C C . LYS A 1 73 ? 2.807 10.188 -3.371 1.00 82.88 73 LYS A C 1
ATOM 574 O O . LYS A 1 73 ? 3.450 10.725 -2.474 1.00 82.88 73 LYS A O 1
ATOM 579 N N . LYS A 1 74 ? 1.477 10.278 -3.465 1.00 86.62 74 LYS A N 1
ATOM 580 C CA . LYS A 1 74 ? 0.658 11.032 -2.510 1.00 86.62 74 LYS A CA 1
ATOM 581 C C . LYS A 1 74 ? 0.793 10.479 -1.092 1.00 86.62 74 LYS A C 1
ATOM 583 O O . LYS A 1 74 ? 0.926 11.261 -0.158 1.00 86.62 74 LYS A O 1
ATOM 588 N N . LEU A 1 75 ? 0.774 9.154 -0.940 1.00 87.56 75 LEU A N 1
ATOM 589 C CA . LEU A 1 75 ? 0.937 8.513 0.361 1.00 87.56 75 LEU A CA 1
ATOM 590 C C . LEU A 1 75 ? 2.339 8.758 0.932 1.00 87.56 75 LEU A C 1
ATOM 592 O O . LEU A 1 75 ? 2.455 9.151 2.085 1.00 87.56 75 LEU A O 1
ATOM 596 N N . MET A 1 76 ? 3.386 8.607 0.113 1.00 78.25 76 MET A N 1
ATOM 597 C CA . MET A 1 76 ? 4.767 8.864 0.538 1.00 78.25 76 MET A CA 1
ATOM 598 C C . MET A 1 76 ? 4.998 10.312 0.979 1.00 78.25 76 MET A C 1
ATOM 600 O O . MET A 1 76 ? 5.691 10.538 1.963 1.00 78.25 76 MET A O 1
ATOM 604 N N . ALA A 1 77 ? 4.411 11.289 0.281 1.00 79.25 77 ALA A N 1
ATOM 605 C CA . ALA A 1 77 ? 4.530 12.701 0.645 1.00 79.25 77 ALA A CA 1
ATOM 606 C C . ALA A 1 77 ? 3.862 13.033 1.993 1.00 79.25 77 ALA A C 1
ATOM 608 O O . ALA A 1 77 ? 4.252 13.995 2.646 1.00 79.25 77 ALA A O 1
ATOM 609 N N . GLY A 1 78 ? 2.862 12.246 2.405 1.00 69.94 78 GLY A N 1
ATOM 610 C CA . GLY A 1 78 ? 2.166 12.406 3.682 1.00 69.94 78 GLY A CA 1
ATOM 611 C C . GLY A 1 78 ? 2.838 11.714 4.874 1.00 69.94 78 GLY A C 1
ATOM 612 O O . GLY A 1 78 ? 2.337 11.836 5.990 1.00 69.94 78 GLY A O 1
ATOM 613 N N . CYS A 1 79 ? 3.938 10.980 4.672 1.00 66.94 79 CYS A N 1
ATOM 614 C CA . CYS A 1 79 ? 4.664 10.291 5.739 1.00 66.94 79 CYS A CA 1
ATOM 615 C C . CYS A 1 79 ? 5.944 11.063 6.105 1.00 66.94 79 CYS A C 1
ATOM 617 O O . CYS A 1 79 ? 6.928 11.028 5.372 1.00 66.94 79 CYS A O 1
ATOM 619 N N . GLU A 1 80 ? 5.932 11.761 7.247 1.00 54.97 80 GLU A N 1
ATOM 620 C CA . GLU A 1 80 ? 7.044 12.612 7.723 1.00 54.97 80 GLU A CA 1
ATOM 621 C C . GLU A 1 80 ? 8.291 11.827 8.145 1.00 54.97 80 GLU A C 1
ATOM 623 O O . GLU A 1 80 ? 9.418 12.299 8.011 1.00 54.97 80 GLU A O 1
ATOM 628 N N . THR A 1 81 ? 8.107 10.611 8.647 1.00 48.00 81 THR A N 1
ATOM 629 C CA . THR A 1 81 ? 9.201 9.678 8.880 1.00 48.00 81 THR A CA 1
ATOM 630 C C . THR A 1 81 ? 9.241 8.729 7.706 1.00 48.00 81 THR A C 1
ATOM 632 O O . THR A 1 81 ? 8.208 8.218 7.275 1.00 48.00 81 THR A O 1
ATOM 635 N N . ILE A 1 82 ? 10.442 8.492 7.186 1.00 48.25 82 ILE A N 1
ATOM 636 C CA . ILE A 1 82 ? 10.720 7.403 6.259 1.00 48.25 82 ILE A CA 1
ATOM 637 C C . ILE A 1 82 ? 10.289 6.130 6.994 1.00 48.25 82 ILE A C 1
ATOM 639 O O . ILE A 1 82 ? 11.063 5.553 7.756 1.00 48.25 82 ILE A O 1
ATOM 643 N N . ALA A 1 83 ? 9.021 5.739 6.837 1.00 53.78 83 ALA A N 1
ATOM 644 C CA . ALA A 1 83 ? 8.548 4.415 7.173 1.00 53.78 83 ALA A CA 1
ATOM 645 C C . ALA A 1 83 ? 9.588 3.492 6.561 1.00 53.78 83 ALA A C 1
ATOM 647 O O . ALA A 1 83 ? 9.913 3.653 5.382 1.00 53.78 83 ALA A O 1
ATOM 648 N N . THR A 1 84 ? 10.202 2.643 7.380 1.00 66.50 84 THR A N 1
ATOM 649 C CA . THR A 1 84 ? 11.201 1.670 6.951 1.00 66.50 84 THR A CA 1
ATOM 650 C C . THR A 1 84 ? 10.603 0.881 5.797 1.00 66.50 84 THR A C 1
ATOM 652 O O . THR A 1 84 ? 9.835 -0.062 5.997 1.00 66.50 84 THR A O 1
ATOM 655 N N . LEU A 1 85 ? 10.868 1.339 4.5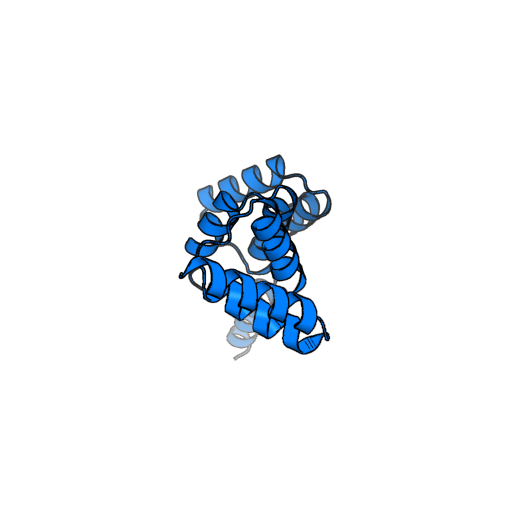71 1.00 73.81 85 LEU A N 1
ATOM 656 C CA . LEU A 1 85 ? 10.223 0.780 3.406 1.00 73.81 85 LEU A CA 1
ATOM 657 C C . LEU A 1 85 ? 10.820 -0.603 3.239 1.00 73.81 85 LEU A C 1
ATOM 659 O O . LEU A 1 85 ? 12.032 -0.765 3.075 1.00 73.81 85 LEU A O 1
ATOM 663 N N . GLN A 1 86 ? 9.969 -1.610 3.341 1.00 81.94 86 GLN A N 1
ATOM 664 C CA . GLN A 1 86 ? 10.400 -2.984 3.220 1.00 81.94 86 GLN A CA 1
ATOM 665 C C . GLN A 1 86 ? 10.889 -3.217 1.790 1.00 81.94 86 GLN A C 1
ATOM 667 O O . GLN A 1 86 ? 10.324 -2.703 0.824 1.00 81.94 86 GLN A O 1
ATOM 672 N N . VAL A 1 87 ? 11.941 -4.023 1.644 1.00 74.06 87 VAL A N 1
ATOM 673 C CA . VAL A 1 87 ? 12.589 -4.273 0.345 1.00 74.06 87 VAL A CA 1
ATOM 674 C C . VAL A 1 87 ? 11.595 -4.800 -0.699 1.00 74.06 87 VAL A C 1
ATOM 676 O O . VAL A 1 87 ? 11.668 -4.412 -1.862 1.00 74.06 87 VAL A O 1
ATOM 679 N N . PHE A 1 88 ? 10.642 -5.646 -0.293 1.00 78.62 88 PHE A N 1
ATOM 680 C CA . PHE A 1 88 ? 9.603 -6.157 -1.193 1.00 78.62 88 PHE A CA 1
ATOM 681 C C . PHE A 1 88 ? 8.627 -5.067 -1.640 1.00 78.62 88 PHE A C 1
ATOM 683 O O . PHE A 1 88 ? 8.339 -4.973 -2.829 1.00 78.62 88 PHE A O 1
ATOM 690 N N . THR A 1 89 ? 8.205 -4.186 -0.732 1.00 83.56 89 THR A N 1
ATOM 691 C CA . THR A 1 89 ? 7.393 -3.012 -1.073 1.00 83.56 89 THR A CA 1
ATOM 692 C C . THR A 1 89 ? 8.115 -2.115 -2.073 1.00 83.56 89 THR A C 1
ATOM 694 O O . THR A 1 89 ? 7.542 -1.744 -3.093 1.00 83.56 89 THR A O 1
ATOM 697 N N . ALA A 1 90 ? 9.397 -1.820 -1.835 1.00 77.75 90 ALA A N 1
ATOM 698 C CA . ALA A 1 90 ? 10.210 -1.019 -2.747 1.00 77.75 90 ALA A CA 1
ATOM 699 C C . ALA A 1 90 ? 10.293 -1.643 -4.152 1.00 77.75 90 ALA A C 1
ATOM 701 O O . ALA A 1 90 ? 10.179 -0.939 -5.155 1.00 77.75 90 ALA A O 1
ATOM 702 N N . LEU A 1 91 ? 10.452 -2.969 -4.228 1.00 74.81 91 LEU A N 1
ATOM 703 C CA . LEU A 1 91 ? 10.491 -3.705 -5.490 1.00 74.81 91 LEU A CA 1
ATOM 704 C C . LEU A 1 91 ? 9.147 -3.660 -6.228 1.00 74.81 91 LEU A C 1
ATOM 706 O O . LEU A 1 91 ? 9.125 -3.428 -7.438 1.00 74.81 91 LEU A O 1
ATOM 710 N N . ASP A 1 92 ? 8.037 -3.875 -5.522 1.00 84.25 92 ASP A N 1
ATOM 711 C CA . ASP A 1 92 ? 6.696 -3.816 -6.108 1.00 84.25 92 ASP A CA 1
ATOM 712 C C . ASP A 1 92 ? 6.420 -2.415 -6.668 1.00 84.25 92 ASP A C 1
ATOM 714 O O . ASP A 1 92 ? 5.995 -2.269 -7.817 1.00 84.25 92 ASP A O 1
ATOM 718 N N . MET A 1 93 ? 6.769 -1.377 -5.907 1.00 82.94 93 MET A N 1
ATOM 719 C CA . MET A 1 93 ? 6.675 0.011 -6.350 1.00 82.94 93 MET A CA 1
ATOM 720 C C . MET A 1 93 ? 7.535 0.279 -7.588 1.00 82.94 93 MET A C 1
ATOM 722 O O . MET A 1 93 ? 7.063 0.888 -8.542 1.00 82.94 93 MET A O 1
ATOM 726 N N . ALA A 1 94 ? 8.780 -0.193 -7.620 1.00 74.19 94 ALA A N 1
ATOM 727 C CA . ALA A 1 94 ? 9.651 -0.017 -8.778 1.00 74.19 94 ALA A CA 1
ATOM 728 C C . ALA A 1 94 ? 9.057 -0.646 -10.046 1.00 74.19 94 ALA A C 1
ATOM 730 O O . ALA A 1 94 ? 9.035 -0.012 -11.101 1.00 74.19 94 ALA A O 1
ATOM 731 N N . LYS A 1 95 ? 8.491 -1.855 -9.936 1.00 75.44 95 LYS A N 1
ATOM 732 C CA . LYS A 1 95 ? 7.769 -2.498 -11.044 1.00 75.44 95 LYS A CA 1
ATOM 733 C C . LYS A 1 95 ? 6.579 -1.656 -11.510 1.00 75.44 95 LYS A C 1
ATOM 735 O O . LYS A 1 95 ? 6.376 -1.526 -12.713 1.00 75.44 95 LYS A O 1
ATOM 740 N N . ALA A 1 96 ? 5.813 -1.074 -10.588 1.00 79.94 96 ALA A N 1
ATOM 741 C CA . ALA A 1 96 ? 4.701 -0.178 -10.910 1.00 79.94 96 ALA A CA 1
ATOM 742 C C . ALA A 1 96 ? 5.145 1.056 -11.713 1.00 79.94 96 ALA A C 1
ATOM 744 O O . ALA A 1 96 ? 4.505 1.413 -12.703 1.00 79.94 96 ALA A O 1
ATOM 745 N N . TYR A 1 97 ? 6.261 1.679 -11.322 1.00 72.81 97 TYR A N 1
ATOM 746 C CA . TYR A 1 97 ? 6.847 2.807 -12.052 1.00 72.81 97 TYR A CA 1
ATOM 747 C C . TYR A 1 97 ? 7.283 2.420 -13.467 1.00 72.81 97 TYR A C 1
ATOM 749 O O . TYR A 1 97 ? 6.953 3.129 -14.420 1.00 72.81 97 TYR A O 1
ATOM 757 N N . LEU A 1 98 ? 7.959 1.275 -13.608 1.00 69.25 98 LEU A N 1
ATOM 758 C CA . LEU A 1 98 ? 8.396 0.759 -14.907 1.00 69.25 98 LEU A CA 1
ATOM 759 C C . LEU A 1 98 ? 7.209 0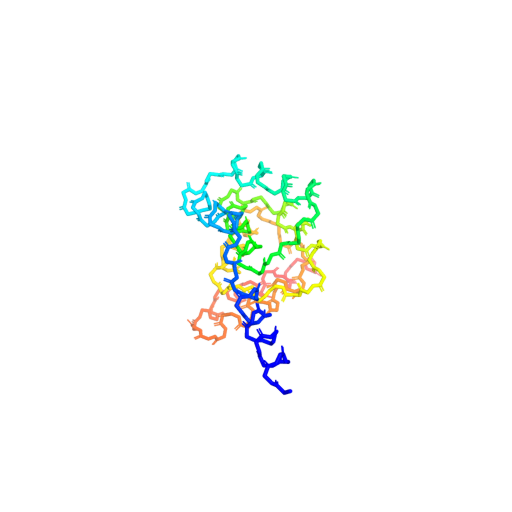.478 -15.836 1.00 69.25 98 LEU A C 1
ATOM 761 O O . LEU A 1 98 ? 7.240 0.861 -17.001 1.00 69.25 98 LEU A O 1
ATOM 765 N N . ARG A 1 99 ? 6.133 -0.127 -15.316 1.00 73.06 99 ARG A N 1
ATOM 766 C CA . ARG A 1 99 ? 4.924 -0.442 -16.098 1.00 73.06 99 ARG A CA 1
ATOM 767 C C . ARG A 1 99 ? 4.208 0.782 -16.654 1.00 73.06 99 ARG A C 1
ATOM 769 O O . ARG A 1 99 ? 3.548 0.664 -17.678 1.00 73.06 99 ARG A O 1
ATOM 776 N N . ARG A 1 100 ? 4.306 1.937 -15.991 1.00 67.06 100 ARG A N 1
ATOM 777 C CA . ARG A 1 100 ? 3.697 3.181 -16.483 1.00 67.06 100 ARG A CA 1
ATOM 778 C C . ARG A 1 100 ? 4.631 4.017 -17.369 1.00 67.06 100 ARG A C 1
ATOM 780 O O . ARG A 1 100 ? 4.258 5.133 -17.713 1.00 67.06 100 ARG A O 1
ATOM 787 N N . SER A 1 101 ? 5.828 3.523 -17.713 1.00 64.81 101 SER A N 1
ATOM 788 C CA . SER A 1 101 ? 6.850 4.255 -18.490 1.00 64.81 101 SER A CA 1
ATOM 789 C C . SER A 1 101 ? 7.183 5.649 -17.927 1.00 64.81 101 SER A C 1
ATOM 791 O O . SER A 1 101 ? 7.717 6.509 -18.623 1.00 64.81 101 SER A O 1
ATOM 793 N N . LEU A 1 102 ? 6.886 5.887 -16.644 1.00 56.34 102 LEU A N 1
ATOM 794 C CA . LEU A 1 102 ? 7.163 7.138 -15.944 1.00 56.34 102 LEU A CA 1
ATOM 795 C C . LEU A 1 102 ? 8.589 7.079 -15.383 1.00 56.34 102 LEU A C 1
ATOM 797 O O . LEU A 1 102 ? 8.800 6.867 -14.191 1.00 56.34 102 LEU A O 1
ATOM 801 N N . LEU A 1 103 ? 9.568 7.279 -16.270 1.00 53.44 103 LEU A N 1
ATOM 802 C CA . LEU A 1 103 ? 10.995 7.433 -15.947 1.00 53.44 103 LEU A CA 1
ATOM 803 C C . LEU A 1 103 ? 11.342 8.819 -15.371 1.00 53.44 103 LEU A C 1
ATOM 805 O O . LEU A 1 103 ? 12.507 9.126 -15.120 1.00 53.44 103 LEU A O 1
ATOM 809 N N . THR A 1 104 ? 10.353 9.682 -15.141 1.00 40.50 104 THR A N 1
ATOM 810 C CA . THR A 1 104 ? 10.606 11.066 -14.747 1.00 40.50 104 THR A CA 1
ATOM 811 C C . THR A 1 104 ? 10.885 11.196 -13.245 1.00 40.50 104 THR A C 1
ATOM 813 O O . THR A 1 104 ? 9.997 11.366 -12.408 1.00 40.50 104 THR A O 1
ATOM 816 N N . LEU A 1 105 ? 12.187 11.137 -12.953 1.00 45.69 105 LEU A N 1
ATOM 817 C CA . LEU A 1 105 ? 12.904 11.963 -11.982 1.00 45.69 105 LEU A CA 1
ATOM 818 C C . LEU A 1 105 ? 12.457 11.850 -10.514 1.00 45.69 105 LEU A C 1
ATOM 820 O O . LEU A 1 105 ? 11.997 12.814 -9.910 1.00 45.69 105 LEU A O 1
ATOM 824 N N . ASP A 1 106 ? 12.692 10.701 -9.889 1.00 46.44 106 ASP A N 1
ATOM 825 C CA . ASP A 1 106 ? 12.938 10.715 -8.448 1.00 46.44 106 ASP A CA 1
ATOM 826 C C . ASP A 1 106 ? 14.268 10.021 -8.159 1.00 46.44 106 ASP A C 1
ATOM 828 O O . ASP A 1 106 ? 14.376 8.791 -8.149 1.00 46.44 106 ASP A O 1
ATOM 832 N N . VAL A 1 107 ? 15.300 10.840 -7.930 1.00 49.38 107 VAL A N 1
ATOM 833 C CA . VAL A 1 107 ? 16.628 10.418 -7.455 1.00 49.38 107 VAL A CA 1
ATOM 834 C C . VAL A 1 107 ? 16.496 9.492 -6.246 1.00 49.38 107 VAL A C 1
ATOM 836 O O . VAL A 1 107 ? 17.322 8.602 -6.062 1.00 49.38 107 VAL A O 1
ATOM 839 N N . ARG A 1 108 ? 15.433 9.633 -5.447 1.00 50.06 108 ARG A N 1
ATOM 840 C CA . ARG A 1 108 ? 15.162 8.800 -4.277 1.00 50.06 108 ARG A CA 1
ATOM 841 C C . ARG A 1 108 ? 14.745 7.390 -4.678 1.00 50.06 108 ARG A C 1
ATOM 843 O O . ARG A 1 108 ? 15.266 6.441 -4.108 1.00 50.06 108 ARG A O 1
ATOM 850 N N . VAL A 1 109 ? 13.920 7.229 -5.715 1.00 54.25 109 VAL A N 1
ATOM 851 C CA . VAL A 1 109 ? 13.577 5.905 -6.264 1.00 54.25 109 VAL A CA 1
ATOM 852 C C . VAL A 1 109 ? 14.815 5.259 -6.887 1.00 54.25 109 VAL A C 1
ATOM 854 O O . VAL A 1 109 ? 15.090 4.101 -6.598 1.00 54.25 109 VAL A O 1
ATOM 857 N N . GLN A 1 110 ? 15.636 6.007 -7.634 1.00 48.28 110 GLN A N 1
ATOM 858 C CA . GLN A 1 110 ? 16.916 5.494 -8.148 1.00 48.28 110 GLN A CA 1
ATOM 859 C C . GLN A 1 110 ? 17.900 5.104 -7.030 1.00 48.28 110 GLN A C 1
ATOM 861 O O . GLN A 1 110 ? 18.488 4.030 -7.089 1.00 48.28 110 GLN A O 1
ATOM 866 N N . THR A 1 111 ? 18.046 5.904 -5.973 1.00 50.06 111 THR A N 1
ATOM 867 C CA . THR A 1 111 ? 18.926 5.598 -4.824 1.00 50.06 111 THR A CA 1
ATOM 868 C C . THR A 1 111 ? 18.418 4.391 -4.021 1.00 50.06 111 THR A C 1
ATOM 870 O O . THR A 1 111 ? 19.201 3.559 -3.550 1.00 50.06 111 THR A O 1
ATOM 873 N N . MET A 1 112 ? 17.095 4.241 -3.904 1.00 53.88 112 MET A N 1
ATOM 874 C CA . MET A 1 112 ? 16.454 3.070 -3.295 1.00 53.88 112 MET A CA 1
ATOM 875 C C . MET A 1 112 ? 16.622 1.811 -4.150 1.00 53.88 112 MET A C 1
ATOM 877 O O . MET A 1 112 ? 16.828 0.725 -3.611 1.00 53.88 112 MET A O 1
ATOM 881 N N . LEU A 1 113 ? 16.614 1.955 -5.477 1.00 57.00 113 LEU A N 1
ATOM 882 C CA . LEU A 1 113 ? 16.942 0.880 -6.406 1.00 57.00 113 LEU A CA 1
ATOM 883 C C . LEU A 1 113 ? 18.419 0.493 -6.298 1.00 57.00 113 LEU A C 1
ATOM 885 O O . LEU A 1 113 ? 18.710 -0.680 -6.106 1.00 57.00 113 LEU A O 1
ATOM 889 N N . VAL A 1 114 ? 19.356 1.443 -6.327 1.00 52.28 114 VAL A N 1
ATOM 890 C CA . VAL A 1 114 ? 20.800 1.163 -6.220 1.00 52.28 114 VAL A CA 1
ATOM 891 C C . VAL A 1 114 ? 21.133 0.454 -4.902 1.00 52.28 114 VAL A C 1
ATOM 893 O O . VAL A 1 114 ? 21.801 -0.577 -4.922 1.00 52.28 114 VAL A O 1
ATOM 896 N N . SER A 1 115 ? 20.608 0.920 -3.764 1.00 51.66 115 SER A N 1
ATOM 897 C CA . SER A 1 115 ? 20.844 0.271 -2.462 1.00 51.66 115 SER A CA 1
ATOM 898 C C . SER A 1 115 ? 20.151 -1.096 -2.319 1.00 51.66 115 SER A C 1
ATOM 900 O O . SER A 1 115 ? 20.711 -2.005 -1.700 1.00 51.66 115 SER A O 1
ATOM 902 N N . GLY A 1 116 ? 18.974 -1.286 -2.929 1.00 50.06 116 GLY A N 1
ATOM 903 C CA . GLY A 1 116 ? 18.266 -2.570 -2.966 1.00 50.06 116 GLY A CA 1
ATOM 904 C C . GLY A 1 116 ? 18.893 -3.604 -3.913 1.00 50.06 116 GLY A C 1
ATOM 905 O O . GLY A 1 116 ? 18.959 -4.790 -3.579 1.00 50.06 116 GLY A O 1
ATOM 906 N N . PHE A 1 117 ? 19.394 -3.167 -5.072 1.00 52.78 117 PHE A N 1
ATOM 907 C CA . PHE A 1 117 ? 19.985 -4.023 -6.105 1.00 52.78 117 PHE A CA 1
ATOM 908 C C . PHE A 1 117 ? 21.432 -4.430 -5.805 1.00 52.78 117 PHE A C 1
ATOM 910 O O . PHE A 1 117 ? 21.839 -5.526 -6.203 1.00 52.78 117 PHE A O 1
ATOM 917 N N . HIS A 1 118 ? 22.179 -3.627 -5.036 1.00 43.03 118 HIS A N 1
ATOM 918 C CA . HIS A 1 118 ? 23.558 -3.939 -4.641 1.00 43.03 118 HIS A CA 1
ATOM 919 C C . HIS A 1 118 ? 23.668 -5.256 -3.851 1.00 43.03 118 HIS A C 1
ATOM 921 O O . HIS A 1 118 ? 24.645 -5.986 -3.988 1.00 43.03 118 HI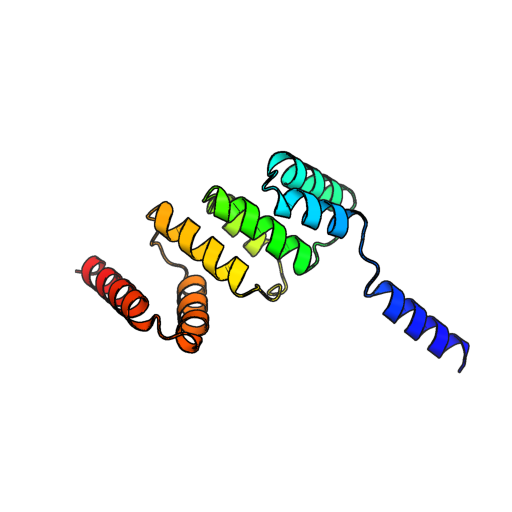S A O 1
ATOM 927 N N . LYS A 1 119 ? 22.634 -5.628 -3.080 1.00 49.78 119 LYS A N 1
ATOM 928 C CA . LYS A 1 119 ? 22.641 -6.854 -2.260 1.00 49.78 119 LYS A CA 1
ATOM 929 C C . LYS A 1 119 ? 22.360 -8.155 -3.023 1.00 49.78 119 LYS A C 1
ATOM 931 O O . LYS A 1 119 ? 22.487 -9.216 -2.421 1.00 49.78 119 LYS A O 1
ATOM 936 N N . ARG A 1 120 ? 21.937 -8.124 -4.296 1.00 45.03 120 ARG A N 1
ATOM 937 C CA . ARG A 1 120 ? 21.433 -9.340 -4.978 1.00 45.03 120 ARG A CA 1
ATOM 938 C C . ARG A 1 120 ? 21.831 -9.523 -6.449 1.00 45.03 120 ARG A C 1
ATOM 940 O O . ARG A 1 120 ? 21.164 -10.257 -7.167 1.00 45.03 120 ARG A O 1
ATOM 947 N N . GLY A 1 121 ? 22.919 -8.903 -6.908 1.00 44.47 121 GLY A N 1
ATOM 948 C CA . GLY A 1 121 ? 23.532 -9.255 -8.202 1.00 44.47 121 GLY A CA 1
ATOM 949 C C . GLY A 1 121 ? 22.710 -8.897 -9.452 1.00 44.47 121 GLY A C 1
ATOM 950 O O . GLY A 1 121 ? 23.024 -9.361 -10.543 1.00 44.47 121 GLY A O 1
ATOM 951 N N . MET A 1 122 ? 21.692 -8.038 -9.328 1.00 47.22 122 MET A N 1
ATOM 952 C CA . MET A 1 122 ? 20.868 -7.546 -10.449 1.00 47.22 122 MET A CA 1
ATOM 953 C C . MET A 1 122 ? 21.441 -6.268 -11.099 1.00 47.22 122 MET A C 1
ATOM 955 O O . MET A 1 122 ? 20.713 -5.486 -11.708 1.00 47.22 122 MET A O 1
ATOM 959 N N . MET A 1 123 ? 22.760 -6.058 -10.996 1.00 46.97 123 MET A N 1
ATOM 960 C CA . MET A 1 123 ? 23.474 -4.884 -11.532 1.00 46.97 123 MET A CA 1
ATOM 961 C C . MET A 1 123 ? 23.251 -4.698 -13.039 1.00 46.97 123 MET A C 1
ATOM 963 O O . MET A 1 123 ? 23.119 -3.573 -13.498 1.00 46.97 123 MET A O 1
ATOM 967 N N . LYS A 1 124 ? 23.079 -5.790 -13.798 1.00 46.81 124 LYS A N 1
ATOM 968 C CA . LYS A 1 124 ? 22.834 -5.728 -15.249 1.00 46.81 124 LYS A CA 1
ATOM 969 C C . LYS A 1 124 ? 21.562 -4.956 -15.617 1.00 46.81 124 LYS A C 1
ATOM 971 O O . LYS A 1 124 ? 21.544 -4.285 -16.639 1.00 46.81 124 LYS A O 1
ATOM 976 N N . GLN A 1 125 ? 20.509 -5.020 -14.796 1.00 44.47 125 GLN A N 1
ATOM 977 C CA . GLN A 1 125 ? 19.291 -4.232 -15.027 1.00 44.47 125 GLN A CA 1
ATOM 978 C C . GLN A 1 125 ? 19.483 -2.766 -14.623 1.00 44.47 125 GLN A C 1
ATOM 980 O O . GLN A 1 125 ? 18.964 -1.882 -15.295 1.00 44.47 125 GLN A O 1
ATOM 985 N N . VAL A 1 126 ? 20.275 -2.502 -13.577 1.00 50.97 126 VAL A N 1
ATOM 986 C CA . VAL A 1 126 ? 20.664 -1.142 -13.164 1.00 50.97 126 VAL A CA 1
ATOM 987 C C . VAL A 1 126 ? 21.513 -0.462 -14.239 1.00 50.97 126 VAL A C 1
ATOM 989 O O . VAL A 1 126 ? 21.276 0.699 -14.547 1.00 50.97 126 VAL A O 1
ATOM 992 N N . ASP A 1 127 ? 22.441 -1.184 -14.865 1.00 45.72 127 ASP A N 1
ATOM 993 C CA . ASP A 1 127 ? 23.286 -0.650 -15.938 1.00 45.72 127 ASP A CA 1
ATOM 994 C C . ASP A 1 127 ? 22.479 -0.299 -17.194 1.00 45.72 127 ASP A C 1
ATOM 996 O O . ASP A 1 127 ? 22.733 0.731 -17.819 1.00 45.72 127 ASP A O 1
ATOM 1000 N N . ILE A 1 128 ? 21.471 -1.111 -17.539 1.00 50.53 128 ILE A N 1
ATOM 1001 C CA . ILE A 1 128 ? 20.524 -0.803 -18.625 1.00 50.53 128 ILE A CA 1
ATOM 1002 C C . ILE A 1 128 ? 19.726 0.467 -18.279 1.00 50.53 128 ILE A C 1
ATOM 1004 O O . ILE A 1 128 ? 19.644 1.382 -19.094 1.00 50.53 128 ILE A O 1
ATOM 1008 N N . LEU A 1 129 ? 19.232 0.577 -17.040 1.00 48.22 129 LEU A N 1
ATOM 1009 C CA . LEU A 1 129 ? 18.497 1.751 -16.542 1.00 48.22 129 LEU A CA 1
ATOM 1010 C C . LEU A 1 129 ? 19.344 3.039 -16.511 1.00 48.22 129 LEU A C 1
ATOM 1012 O O . LEU A 1 129 ? 18.814 4.130 -16.708 1.00 48.22 129 LEU A O 1
ATOM 1016 N N . MET A 1 130 ? 20.651 2.930 -16.258 1.00 48.03 130 MET A N 1
ATOM 1017 C CA . MET A 1 130 ? 21.579 4.068 -16.206 1.00 48.03 130 MET A CA 1
ATOM 1018 C C . MET A 1 130 ? 22.039 4.542 -17.594 1.00 48.03 130 MET A C 1
ATOM 1020 O O . MET A 1 130 ? 22.458 5.695 -17.728 1.00 48.03 130 MET A O 1
ATOM 1024 N N . LYS A 1 131 ? 21.983 3.682 -18.620 1.00 49.75 131 LYS A N 1
ATOM 1025 C CA . LYS A 1 131 ? 22.320 4.042 -20.007 1.00 49.75 131 LYS A CA 1
ATOM 1026 C C . LYS A 1 131 ? 21.183 4.792 -20.705 1.00 49.75 131 LYS A C 1
ATOM 1028 O O . LYS A 1 131 ? 21.438 5.861 -21.253 1.00 49.75 131 LYS A O 1
ATOM 1033 N N . ASP A 1 132 ? 19.943 4.328 -20.557 1.00 44.28 132 ASP A N 1
ATOM 1034 C CA . ASP A 1 132 ? 18.753 4.969 -21.149 1.00 44.28 132 ASP A CA 1
ATOM 1035 C C . ASP A 1 132 ? 18.565 6.429 -20.684 1.00 44.28 132 ASP A C 1
ATOM 1037 O O . ASP A 1 132 ? 18.171 7.306 -21.450 1.00 44.28 132 ASP A O 1
ATOM 1041 N N . GLY A 1 133 ? 18.915 6.731 -19.428 1.00 41.25 133 GLY A N 1
ATOM 1042 C CA . GLY A 1 133 ? 18.828 8.088 -18.875 1.00 41.25 133 GLY A CA 1
ATOM 1043 C C . GLY A 1 133 ? 19.892 9.071 -19.385 1.00 41.25 133 GLY A C 1
ATOM 1044 O O . GLY A 1 133 ? 19.738 10.279 -19.195 1.00 41.25 133 GLY A O 1
ATOM 1045 N N . LYS A 1 134 ? 20.974 8.587 -20.012 1.00 40.84 134 LYS A N 1
ATOM 1046 C CA . LYS A 1 134 ? 21.980 9.445 -20.663 1.00 40.84 134 LYS A CA 1
ATOM 1047 C C . LYS A 1 134 ? 21.618 9.749 -22.115 1.00 40.84 134 LYS A C 1
ATOM 1049 O O . LYS A 1 134 ? 21.924 10.843 -22.575 1.00 40.84 134 LYS A O 1
ATOM 1054 N N . GLU A 1 135 ? 20.937 8.832 -22.798 1.00 39.94 135 GLU A N 1
ATOM 1055 C CA . GLU A 1 135 ? 20.535 9.003 -24.201 1.00 39.94 135 GLU A CA 1
ATOM 1056 C C . GLU A 1 135 ? 19.372 9.994 -24.370 1.00 39.94 135 GLU A C 1
ATOM 1058 O O . GLU A 1 135 ? 19.286 10.663 -25.389 1.00 39.94 135 GLU A O 1
ATOM 1063 N N . GLN A 1 136 ? 18.546 10.202 -23.340 1.00 38.12 136 GLN A N 1
ATOM 1064 C CA . GLN A 1 136 ? 17.469 11.209 -23.356 1.00 38.12 136 GLN A CA 1
ATOM 1065 C C . GLN A 1 136 ? 17.935 12.651 -23.061 1.00 38.12 136 GLN A C 1
ATOM 1067 O O . GLN A 1 136 ? 17.110 13.559 -22.965 1.00 38.12 136 GLN A O 1
ATOM 1072 N N . LYS A 1 137 ? 19.245 12.871 -22.872 1.00 42.03 137 LYS A N 1
ATOM 1073 C CA . LYS A 1 137 ? 19.850 14.197 -22.644 1.00 42.03 137 LYS A CA 1
ATOM 1074 C C . LYS A 1 137 ? 20.634 14.741 -23.846 1.00 42.03 137 LYS A C 1
ATOM 1076 O O . LYS A 1 137 ? 21.321 15.749 -23.677 1.00 42.03 137 LYS A O 1
ATOM 1081 N N . MET A 1 138 ? 20.542 14.105 -25.015 1.00 34.59 138 MET A N 1
ATOM 1082 C CA . MET A 1 138 ? 21.166 14.579 -26.254 1.00 34.59 138 MET A CA 1
ATOM 1083 C C . MET A 1 138 ? 20.119 14.989 -27.283 1.00 34.59 138 MET A C 1
ATOM 1085 O O . MET A 1 138 ? 19.102 14.271 -27.396 1.00 34.59 138 MET A O 1
#

pLDDT: mean 70.28, std 19.75, range [34.59, 97.12]

Organism: Brassica oleracea (NCBI:txid3712)

Secondary structure (DSSP, 8-state):
-HHHHHHHHHHHHHTS---HHHHHHHHHHHTT-HHHHHHHHHHHHHTTPPPPHHHHHHHHHHHHHTT-HHHHHHHHHT-SS-----HHHHHHHHHHHHHTT-----HHHHHHHHHHHTTTT-HHHHHHHHHHHHHTT-

Radius of gyration: 18.62 Å; chains: 1; bounding box: 36×25×68 Å

Sequence (138 aa):
MYTALLNNERARFSLETFSPYSSMMSLYSSVGNRGKVDEILREMKGNNVKLDSLTVNNVLRVYAAESDVRSMKKLMAGCETIATLQVFTALDMAKAYLRRSLLTLDVRVQTMLVSGFHKRGMMKQVDILMKDGKEQKM

InterPro domains:
  IPR002885 Pentatricopeptide repeat [TIGR00756] (21-52)
  IPR011990 Tetratricopeptide-like helical domain superfamily [G3DSA:1.25.40.10] (14-101)